Protein AF-A0A382ABW6-F1 (afdb_monomer)

Radius of gyration: 15.89 Å; Cα contacts (8 Å, |Δi|>4): 201; chains: 1; bounding box: 39×32×46 Å

Organism: NCBI:txid408172

Solvent-accessible surface area (backbone atoms only — not comparable to full-atom values): 8339 Å² total; per-residue (Å²): 139,85,62,88,80,51,19,44,63,53,53,43,53,50,49,53,52,45,68,76,74,48,82,87,59,84,60,48,77,46,77,45,51,50,35,71,23,37,67,48,83,56,98,89,52,71,48,64,39,34,93,88,67,69,48,82,92,43,76,61,25,58,48,68,73,38,66,66,55,23,44,50,53,39,33,50,42,48,54,51,48,53,63,74,38,67,93,35,51,72,45,54,31,13,59,35,54,71,36,9,62,62,54,70,38,46,56,58,44,67,81,47,66,94,54,87,42,55,32,98,79,74,76,48,71,8,74,65,32,52,49,54,49,54,51,54,52,52,72,72,41,100,120

Structure (mmCIF, N/CA/C/O backbone):
data_AF-A0A382ABW6-F1
#
_entry.id   AF-A0A382ABW6-F1
#
loop_
_atom_site.group_PDB
_atom_site.id
_atom_site.type_symbol
_atom_site.label_atom_id
_atom_site.label_alt_id
_atom_site.label_comp_id
_atom_site.label_asym_id
_atom_site.label_entity_id
_atom_site.label_seq_id
_atom_site.pdbx_PDB_ins_code
_atom_site.Cartn_x
_atom_site.Cartn_y
_atom_site.Cartn_z
_atom_site.occupancy
_atom_site.B_iso_or_equiv
_atom_site.auth_seq_id
_atom_site.auth_comp_id
_atom_site.auth_asym_id
_atom_site.auth_atom_id
_atom_site.pdbx_PDB_model_num
ATOM 1 N N . MET A 1 1 ? -2.828 -9.010 5.199 1.00 59.69 1 MET A N 1
ATOM 2 C CA . MET A 1 1 ? -2.424 -9.991 4.167 1.00 59.69 1 MET A CA 1
ATOM 3 C C . MET A 1 1 ? -1.377 -9.332 3.289 1.00 59.69 1 MET A C 1
ATOM 5 O O . MET A 1 1 ? -1.724 -8.449 2.519 1.00 59.69 1 MET A O 1
ATOM 9 N N . GLY A 1 2 ? -0.101 -9.659 3.487 1.00 61.75 2 GLY A N 1
ATOM 10 C CA . GLY A 1 2 ? 0.996 -9.069 2.720 1.00 61.75 2 GLY A CA 1
ATOM 11 C C . GLY A 1 2 ? 1.506 -10.059 1.6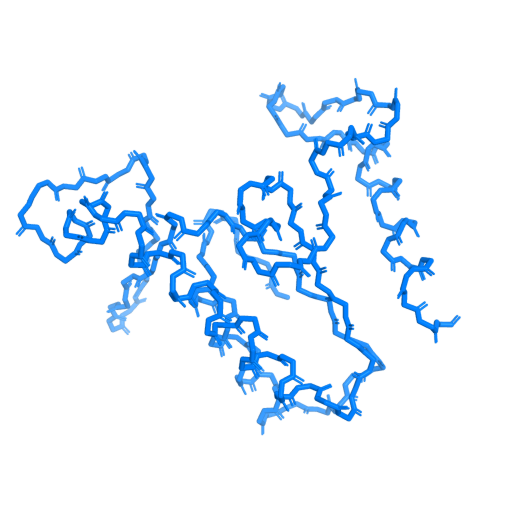83 1.00 61.75 2 GLY A C 1
ATOM 12 O O . GLY A 1 2 ? 1.729 -11.220 2.013 1.00 61.75 2 GLY A O 1
ATOM 13 N N . VAL A 1 3 ? 1.694 -9.599 0.449 1.00 78.75 3 VAL A N 1
ATOM 14 C CA . VAL A 1 3 ? 2.429 -10.340 -0.580 1.00 78.75 3 VAL A CA 1
ATOM 15 C C . VAL A 1 3 ? 3.635 -9.494 -0.971 1.00 78.75 3 VAL A C 1
ATOM 17 O O . VAL A 1 3 ? 3.486 -8.333 -1.365 1.00 78.75 3 VAL A O 1
ATOM 20 N N . GLY A 1 4 ? 4.831 -10.058 -0.796 1.00 76.50 4 GLY A N 1
ATOM 21 C CA . GLY A 1 4 ? 6.084 -9.400 -1.160 1.00 76.50 4 GLY A CA 1
ATOM 22 C C . GLY A 1 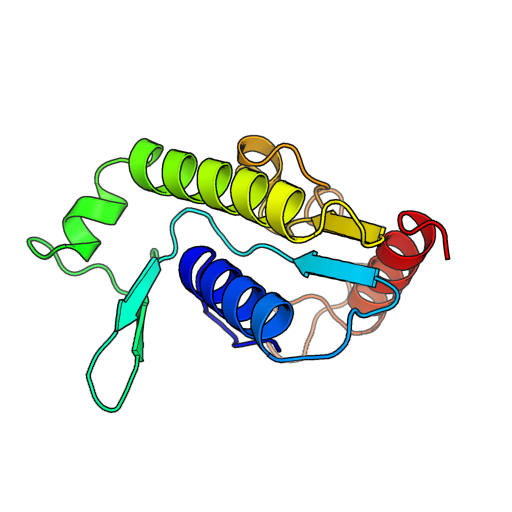4 ? 6.135 -9.117 -2.660 1.00 76.50 4 GLY A C 1
ATOM 23 O O . GLY A 1 4 ? 5.669 -9.925 -3.458 1.00 76.50 4 GLY A O 1
ATOM 24 N N . GLY A 1 5 ? 6.662 -7.952 -3.042 1.00 75.75 5 GLY A N 1
ATOM 25 C CA . GLY A 1 5 ? 6.741 -7.552 -4.452 1.00 75.75 5 GLY A CA 1
ATOM 26 C C . GLY A 1 5 ? 5.386 -7.308 -5.130 1.00 75.75 5 GLY A C 1
ATOM 27 O O . GLY A 1 5 ? 5.330 -7.320 -6.354 1.00 75.75 5 GLY A O 1
ATOM 28 N N . SER A 1 6 ? 4.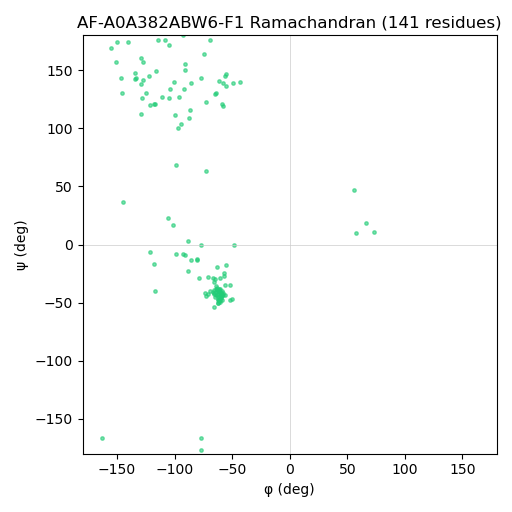310 -7.103 -4.361 1.00 89.56 6 SER A N 1
ATOM 29 C CA . SER A 1 6 ? 2.968 -6.876 -4.910 1.00 89.56 6 SER A CA 1
ATOM 30 C C . SER A 1 6 ? 2.757 -5.458 -5.463 1.00 89.56 6 SER A C 1
ATOM 32 O O . SER A 1 6 ? 3.713 -4.709 -5.670 1.00 89.56 6 SER A O 1
ATOM 34 N N . SER A 1 7 ? 1.496 -5.096 -5.725 1.00 93.12 7 SER A N 1
ATOM 35 C CA . SER A 1 7 ? 1.080 -3.810 -6.286 1.00 93.12 7 SER A CA 1
ATOM 36 C C . SER A 1 7 ? -0.028 -3.147 -5.468 1.00 93.12 7 SER A C 1
ATOM 38 O O . SER A 1 7 ? -0.768 -3.807 -4.734 1.00 93.12 7 SER A O 1
ATOM 40 N N . ILE A 1 8 ? -0.189 -1.835 -5.644 1.00 94.81 8 ILE A N 1
ATOM 41 C CA . ILE A 1 8 ? -1.280 -1.069 -5.021 1.00 94.81 8 ILE A CA 1
ATOM 42 C C . ILE A 1 8 ? -2.647 -1.607 -5.445 1.00 94.81 8 ILE A C 1
ATOM 44 O O . ILE A 1 8 ? -3.517 -1.794 -4.597 1.00 94.81 8 ILE A O 1
ATOM 48 N N . THR A 1 9 ? -2.822 -1.921 -6.731 1.00 94.00 9 THR A N 1
ATOM 49 C CA . THR A 1 9 ? -4.063 -2.502 -7.264 1.00 94.00 9 THR A CA 1
ATOM 50 C C . THR A 1 9 ? -4.410 -3.817 -6.568 1.00 94.00 9 THR A C 1
ATOM 52 O O . THR A 1 9 ? -5.552 -4.023 -6.164 1.00 94.00 9 THR A O 1
ATOM 55 N N . TYR A 1 10 ? -3.422 -4.692 -6.358 1.00 94.31 10 TYR A N 1
ATOM 56 C CA . TYR A 1 10 ? -3.634 -5.941 -5.628 1.00 94.31 10 TYR A CA 1
ATOM 57 C C . TYR A 1 10 ? -4.052 -5.689 -4.172 1.00 94.31 10 TYR A C 1
ATOM 59 O O . TYR A 1 10 ? -4.987 -6.317 -3.674 1.00 94.31 10 TYR A O 1
ATOM 67 N N . SER A 1 11 ? -3.400 -4.737 -3.498 1.00 95.00 11 SER A N 1
ATOM 68 C CA . SER A 1 11 ? -3.759 -4.336 -2.134 1.00 95.00 11 SER A CA 1
ATOM 69 C C . SER A 1 11 ? -5.175 -3.761 -2.043 1.00 95.00 11 SER A C 1
ATOM 71 O O . SER A 1 11 ? -5.902 -4.111 -1.116 1.00 95.00 11 SER A O 1
ATOM 73 N N . LEU A 1 12 ? -5.604 -2.948 -3.014 1.00 96.00 12 LEU A N 1
ATOM 74 C CA . LEU A 1 12 ? -6.978 -2.445 -3.092 1.00 96.00 12 LEU A CA 1
ATOM 75 C C . LEU A 1 12 ? -7.986 -3.592 -3.231 1.00 96.00 12 LEU A C 1
ATOM 77 O O . LEU A 1 12 ? -8.970 -3.640 -2.496 1.00 96.00 12 LEU A O 1
ATOM 81 N N . HIS A 1 13 ? -7.735 -4.536 -4.141 1.00 95.50 13 HIS A N 1
ATOM 82 C CA . HIS A 1 13 ? -8.623 -5.684 -4.339 1.00 95.50 13 HIS A CA 1
ATOM 83 C C . HIS A 1 13 ? -8.752 -6.536 -3.069 1.00 95.50 13 HIS A C 1
ATOM 85 O O . HIS A 1 13 ? -9.861 -6.932 -2.713 1.00 95.50 13 HIS A O 1
ATOM 91 N N . ASN A 1 14 ? -7.652 -6.757 -2.340 1.00 94.19 14 ASN A N 1
ATOM 92 C CA . ASN A 1 14 ? -7.707 -7.433 -1.043 1.00 94.19 14 ASN A CA 1
ATOM 93 C C . ASN A 1 14 ? -8.590 -6.683 -0.048 1.00 94.19 14 ASN A C 1
ATOM 95 O O . ASN A 1 14 ? -9.381 -7.312 0.646 1.00 94.19 14 ASN A O 1
ATOM 99 N N . SER A 1 15 ? -8.492 -5.357 0.012 1.00 95.12 15 SER A N 1
ATOM 100 C CA . SER A 1 15 ? -9.313 -4.559 0.922 1.00 95.12 15 SER A CA 1
ATOM 101 C C . SER A 1 15 ? -10.792 -4.607 0.579 1.00 95.12 15 SER A C 1
ATOM 103 O O . SER A 1 15 ? -11.603 -4.757 1.487 1.00 95.12 15 SER A O 1
ATOM 105 N N . ILE A 1 16 ? -11.147 -4.583 -0.707 1.00 96.69 16 ILE A N 1
ATOM 106 C CA . ILE A 1 16 ? -12.533 -4.778 -1.163 1.00 96.69 16 ILE A CA 1
ATOM 107 C C . ILE A 1 16 ? -13.058 -6.146 -0.706 1.00 96.69 16 ILE A C 1
ATOM 109 O O . ILE A 1 16 ? -14.138 -6.228 -0.125 1.00 96.69 16 ILE A O 1
ATOM 113 N N . ILE A 1 17 ? -12.284 -7.217 -0.914 1.00 95.12 17 ILE A N 1
ATOM 114 C CA . ILE A 1 17 ? -12.669 -8.573 -0.493 1.00 95.12 17 ILE A CA 1
ATOM 115 C C . ILE A 1 17 ? -12.819 -8.653 1.031 1.00 95.12 17 ILE A C 1
ATOM 117 O O . ILE A 1 17 ? -13.780 -9.255 1.511 1.00 95.12 17 ILE A O 1
ATOM 121 N N . LEU A 1 18 ? -11.896 -8.048 1.784 1.00 93.88 18 LEU A N 1
ATOM 122 C CA . LEU A 1 18 ? -11.945 -8.022 3.244 1.00 93.88 18 LEU A CA 1
ATOM 123 C C . LEU A 1 18 ? -13.192 -7.298 3.751 1.00 93.88 18 LEU A C 1
ATOM 125 O O . LEU A 1 18 ? -13.931 -7.859 4.552 1.00 93.88 18 LEU A O 1
ATOM 129 N N . ASN A 1 19 ? -13.447 -6.091 3.250 1.00 96.06 19 ASN A N 1
ATOM 130 C CA . ASN A 1 19 ? -14.596 -5.283 3.650 1.00 96.06 19 ASN A CA 1
ATOM 131 C C . ASN A 1 19 ? -15.930 -5.983 3.353 1.00 96.06 19 ASN A C 1
ATOM 133 O O . ASN A 1 19 ? -16.850 -5.920 4.160 1.00 96.06 19 ASN A O 1
ATOM 137 N N . ALA A 1 20 ? -16.021 -6.684 2.221 1.00 96.31 20 ALA A N 1
ATOM 138 C CA . ALA A 1 20 ? -17.259 -7.329 1.797 1.00 96.31 20 ALA A CA 1
ATOM 139 C C . ALA A 1 20 ? -17.563 -8.655 2.517 1.00 96.31 20 ALA A C 1
ATOM 141 O O . ALA A 1 20 ? -18.729 -9.029 2.617 1.00 96.31 20 ALA A O 1
ATOM 142 N N . ASN A 1 21 ? -16.543 -9.396 2.966 1.00 96.44 21 ASN A N 1
ATOM 143 C CA . ASN A 1 21 ? -16.718 -10.799 3.374 1.00 96.44 21 ASN A CA 1
ATOM 144 C C . ASN A 1 21 ? -16.321 -11.105 4.824 1.00 96.44 21 ASN A C 1
ATOM 146 O O . ASN A 1 21 ? -16.519 -12.234 5.271 1.00 96.44 21 ASN A O 1
ATOM 150 N N . TYR A 1 22 ? -15.747 -10.150 5.557 1.00 93.19 22 TYR A N 1
ATOM 151 C CA . TYR A 1 22 ? -15.227 -10.383 6.905 1.00 93.19 22 TYR A CA 1
ATOM 152 C C . TYR A 1 22 ? -15.796 -9.379 7.913 1.00 93.19 22 TYR A C 1
ATOM 154 O O . TYR A 1 22 ? -16.219 -8.291 7.521 1.00 93.19 22 TYR A O 1
ATOM 162 N N . PRO A 1 23 ? -15.811 -9.716 9.220 1.00 93.31 23 PRO A N 1
ATOM 163 C CA . PRO A 1 23 ? -16.197 -8.768 10.258 1.00 93.31 23 PRO A CA 1
ATOM 164 C C . PRO A 1 23 ? -15.347 -7.497 10.216 1.00 93.31 23 PRO A C 1
ATOM 166 O O . PRO A 1 23 ? -14.142 -7.558 9.960 1.00 93.31 23 PRO A O 1
ATOM 169 N N . THR A 1 24 ? -15.968 -6.361 10.529 1.00 94.62 24 THR A N 1
ATOM 170 C CA . THR A 1 24 ? -15.285 -5.067 10.596 1.00 94.62 24 THR A CA 1
ATOM 171 C C . THR A 1 24 ? -14.151 -5.115 11.629 1.00 94.62 24 THR A C 1
ATOM 173 O O . THR A 1 24 ? -14.410 -5.403 12.803 1.00 94.62 24 THR A O 1
ATOM 176 N N . PRO A 1 25 ? -12.890 -4.863 11.232 1.00 94.00 25 PRO A N 1
ATOM 177 C CA . PRO A 1 25 ? -11.766 -4.858 12.163 1.00 94.00 25 PRO A CA 1
ATOM 178 C C . PRO A 1 25 ? -11.775 -3.596 13.043 1.00 94.00 25 PRO A C 1
ATOM 180 O O . PRO A 1 25 ? -12.420 -2.608 12.708 1.00 94.00 25 PRO A O 1
ATOM 183 N N . LYS A 1 26 ? -11.009 -3.593 14.150 1.00 93.81 26 LYS A N 1
ATOM 184 C CA . LYS A 1 26 ? -10.806 -2.376 14.972 1.00 93.81 26 LYS A CA 1
ATOM 185 C C . LYS A 1 26 ? -10.147 -1.258 14.154 1.00 93.81 26 LYS A C 1
ATOM 187 O O . LYS A 1 26 ? -10.516 -0.100 14.301 1.00 93.81 26 LYS A O 1
ATOM 192 N N . ALA A 1 27 ? -9.165 -1.617 13.330 1.00 94.88 27 ALA A N 1
ATOM 193 C CA . ALA A 1 27 ? -8.421 -0.690 12.494 1.00 94.88 27 ALA A CA 1
ATOM 194 C C . ALA A 1 27 ? -7.917 -1.374 11.217 1.00 94.88 27 ALA A C 1
ATOM 196 O O . ALA A 1 27 ? -7.721 -2.594 11.191 1.00 94.88 27 ALA A O 1
ATOM 197 N N . VAL A 1 28 ? -7.657 -0.578 10.181 1.00 95.06 28 VAL A N 1
ATOM 198 C CA . VAL A 1 28 ? -7.041 -0.996 8.919 1.00 95.06 28 VAL A CA 1
ATOM 199 C C . VAL A 1 28 ? -5.814 -0.137 8.642 1.00 95.06 28 VAL A C 1
ATOM 201 O O . VAL A 1 28 ? -5.875 1.088 8.667 1.00 95.06 28 VAL A O 1
ATOM 204 N N . VAL A 1 29 ? -4.701 -0.802 8.330 1.00 95.19 29 VAL A N 1
ATOM 205 C CA . VAL A 1 29 ? -3.455 -0.150 7.923 1.00 95.19 29 VAL A CA 1
ATOM 206 C C . VAL A 1 29 ? -3.106 -0.549 6.499 1.00 95.19 29 VAL A C 1
ATOM 208 O O . VAL A 1 29 ? -2.886 -1.731 6.217 1.00 95.19 29 VAL A O 1
ATOM 211 N N . HIS A 1 30 ? -2.992 0.439 5.617 1.00 95.12 30 HIS A N 1
ATOM 212 C CA . HIS A 1 30 ? -2.420 0.260 4.290 1.00 95.12 30 HIS A CA 1
ATOM 213 C C . HIS A 1 30 ? -0.969 0.731 4.248 1.00 95.12 30 HIS A C 1
ATOM 215 O O . HIS A 1 30 ? -0.685 1.923 4.309 1.00 95.12 30 HIS A O 1
ATOM 221 N N . LEU A 1 31 ? -0.048 -0.219 4.085 1.00 93.12 31 LEU A N 1
ATOM 222 C CA . LEU A 1 31 ? 1.342 0.071 3.741 1.00 93.12 31 LEU A CA 1
ATOM 223 C C . LEU A 1 31 ? 1.516 -0.079 2.231 1.00 93.12 31 LEU A C 1
ATOM 225 O O . LEU A 1 31 ? 1.592 -1.193 1.705 1.00 93.12 31 LEU A O 1
ATOM 229 N N . TRP A 1 32 ? 1.518 1.049 1.530 1.00 94.25 32 TRP A N 1
ATOM 230 C CA . TRP A 1 32 ? 1.562 1.094 0.079 1.00 94.25 32 TRP A CA 1
ATOM 231 C C . TRP A 1 32 ? 2.966 0.809 -0.459 1.00 94.25 32 TRP A C 1
ATOM 233 O O . TRP A 1 32 ? 3.992 1.186 0.110 1.00 94.25 32 TRP A O 1
ATOM 243 N N . THR A 1 33 ? 2.992 0.099 -1.582 1.00 93.19 33 THR A N 1
ATOM 244 C CA . THR A 1 33 ? 4.197 -0.140 -2.378 1.00 93.19 33 THR A CA 1
ATOM 245 C C . THR A 1 33 ? 4.338 0.927 -3.469 1.00 93.19 33 THR A C 1
ATOM 247 O O . THR A 1 33 ? 3.477 1.790 -3.566 1.00 93.19 33 THR A O 1
ATOM 250 N N . GLY A 1 34 ? 5.383 0.873 -4.298 1.00 92.62 34 GLY A N 1
ATOM 251 C CA . GLY A 1 34 ? 5.590 1.840 -5.383 1.00 92.62 34 GLY A CA 1
ATOM 252 C C . GLY A 1 34 ? 4.399 1.945 -6.352 1.00 92.62 34 GLY A C 1
ATOM 253 O O . GLY A 1 34 ? 3.848 0.922 -6.764 1.00 92.62 34 GLY A O 1
ATOM 254 N N . TYR A 1 35 ? 4.013 3.172 -6.731 1.00 93.62 35 TYR A N 1
ATOM 255 C CA . TYR A 1 35 ? 2.955 3.444 -7.727 1.00 93.62 35 TYR A CA 1
ATOM 256 C C . TYR A 1 35 ? 3.261 2.921 -9.132 1.00 93.62 35 TYR A C 1
ATOM 258 O O . TYR A 1 35 ? 2.367 2.736 -9.954 1.00 93.62 35 TYR A O 1
ATOM 266 N N . ASP A 1 36 ? 4.530 2.664 -9.404 1.00 90.44 36 ASP A N 1
ATOM 267 C CA . ASP A 1 36 ? 5.050 2.089 -10.635 1.00 90.44 36 ASP A CA 1
ATOM 268 C C . ASP A 1 36 ? 4.835 0.568 -10.725 1.00 90.44 36 ASP A C 1
ATOM 270 O O . ASP A 1 36 ? 5.186 -0.051 -11.730 1.00 90.44 36 ASP A O 1
ATOM 274 N N . ARG A 1 37 ? 4.229 -0.043 -9.698 1.00 90.50 37 ARG A N 1
ATOM 275 C CA . ARG A 1 37 ? 3.932 -1.476 -9.644 1.00 90.50 37 ARG A CA 1
ATOM 276 C C . ARG A 1 37 ? 2.476 -1.763 -9.976 1.00 90.50 37 ARG A C 1
ATOM 278 O O . ARG A 1 37 ? 1.563 -1.108 -9.477 1.00 90.50 37 ARG A O 1
ATOM 285 N N . THR A 1 38 ? 2.241 -2.830 -10.730 1.00 90.31 38 THR A N 1
ATOM 286 C CA . THR A 1 38 ? 0.896 -3.303 -11.080 1.00 90.31 38 THR A CA 1
ATOM 287 C C . THR A 1 38 ? 0.808 -4.827 -11.043 1.00 90.31 38 THR A C 1
ATOM 289 O O . THR A 1 38 ? 1.782 -5.523 -10.758 1.00 90.31 38 THR A O 1
ATOM 292 N N . VAL A 1 39 ? -0.391 -5.366 -11.236 1.00 90.12 39 VAL A N 1
ATOM 293 C CA . VAL A 1 39 ? -0.652 -6.809 -11.222 1.00 90.12 39 VAL A CA 1
ATOM 294 C C . VAL A 1 39 ? -1.418 -7.203 -12.474 1.00 90.12 39 VAL A C 1
ATOM 296 O O . VAL A 1 39 ? -2.348 -6.513 -12.888 1.00 90.12 39 VAL A O 1
ATOM 299 N N . TYR A 1 40 ? -1.033 -8.330 -13.057 1.00 88.88 40 TYR A N 1
ATOM 300 C CA . TYR A 1 40 ? -1.783 -8.995 -14.108 1.00 88.88 40 TYR A CA 1
ATOM 301 C C . TYR A 1 40 ? -2.347 -10.301 -13.560 1.00 88.88 40 TYR A C 1
ATOM 303 O O . TYR A 1 40 ? -1.616 -11.120 -12.997 1.00 88.88 40 TYR A O 1
ATOM 311 N N . TYR A 1 41 ? -3.654 -10.483 -13.707 1.00 89.56 41 TYR A N 1
ATOM 312 C CA . TYR A 1 41 ? -4.350 -11.664 -13.219 1.00 89.56 41 TYR A CA 1
ATOM 313 C C . TYR A 1 41 ? -4.495 -12.685 -14.338 1.00 89.56 41 TYR A C 1
ATOM 315 O O . TYR A 1 41 ? -5.048 -12.391 -15.398 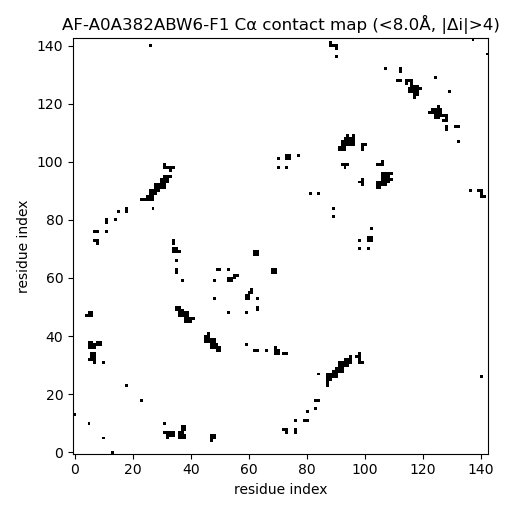1.00 89.56 41 TYR A O 1
ATOM 323 N N . HIS A 1 42 ? -4.052 -13.904 -14.073 1.00 87.50 42 HIS A N 1
ATOM 324 C CA . HIS A 1 42 ? -4.377 -15.066 -14.879 1.00 87.50 42 HIS A CA 1
ATOM 325 C C . HIS A 1 42 ? -5.407 -15.920 -14.128 1.00 87.50 42 HIS A C 1
ATOM 327 O O . HIS A 1 42 ? -5.732 -15.690 -12.965 1.00 87.50 42 HIS A O 1
ATOM 333 N N . ARG A 1 43 ? -5.949 -16.945 -14.794 1.00 87.81 43 ARG A N 1
ATOM 334 C CA . ARG A 1 43 ? -6.979 -17.805 -14.189 1.00 87.81 43 ARG A CA 1
ATOM 335 C C . ARG A 1 43 ? -6.460 -18.638 -13.007 1.00 87.81 43 ARG A C 1
ATOM 337 O O . ARG A 1 43 ? -7.259 -19.020 -12.158 1.00 87.81 43 ARG A O 1
ATOM 344 N N . LYS A 1 44 ? -5.170 -18.988 -12.994 1.00 91.81 44 LYS A N 1
ATOM 345 C CA . LYS A 1 44 ? -4.563 -19.892 -11.996 1.00 91.81 44 LYS A CA 1
ATOM 346 C C . LYS A 1 44 ? -3.478 -19.231 -11.148 1.00 91.81 44 LYS A C 1
ATOM 348 O O . LYS A 1 44 ? -3.114 -19.774 -10.112 1.00 91.81 44 LYS A O 1
ATOM 353 N N . ASP A 1 45 ? -2.968 -18.097 -11.593 1.00 89.81 45 ASP A N 1
ATOM 354 C CA . ASP A 1 45 ? -1.831 -17.404 -11.015 1.00 89.81 45 ASP A CA 1
ATOM 355 C C . ASP A 1 45 ? -1.945 -15.894 -11.243 1.00 89.81 45 ASP A C 1
ATOM 357 O O . ASP A 1 45 ? -2.867 -15.383 -11.883 1.00 89.81 45 ASP A O 1
ATOM 361 N N . LEU A 1 46 ? -1.017 -15.160 -10.650 1.00 89.50 46 LEU A N 1
ATOM 362 C CA . LEU A 1 46 ? -0.900 -13.723 -10.802 1.00 89.50 46 LEU A CA 1
ATOM 363 C C . LEU A 1 46 ? 0.559 -13.375 -11.050 1.00 89.50 46 LEU A C 1
ATOM 365 O O . LEU A 1 46 ? 1.463 -14.037 -10.541 1.00 89.50 46 LEU A O 1
ATOM 369 N N . THR A 1 47 ? 0.767 -12.322 -11.828 1.00 89.19 47 THR A N 1
ATOM 370 C CA . THR A 1 47 ? 2.097 -11.806 -12.130 1.00 89.19 47 THR A CA 1
ATOM 371 C C . THR A 1 47 ? 2.164 -10.362 -11.672 1.00 89.19 47 THR A C 1
ATOM 373 O O . THR A 1 47 ? 1.386 -9.519 -12.124 1.00 89.19 47 THR A O 1
ATOM 376 N N . PHE A 1 48 ? 3.087 -10.070 -10.759 1.00 89.31 48 PHE A N 1
ATOM 377 C CA . PHE A 1 48 ? 3.382 -8.697 -10.373 1.00 89.31 48 PHE A CA 1
ATOM 378 C C . PHE A 1 48 ? 4.398 -8.092 -11.321 1.00 89.31 48 PHE A C 1
ATOM 380 O O . PHE A 1 48 ? 5.381 -8.728 -11.708 1.00 89.31 48 PHE A O 1
ATOM 387 N N . TYR A 1 49 ? 4.157 -6.837 -11.656 1.00 87.62 49 TYR A N 1
ATOM 388 C CA . TYR A 1 49 ? 5.009 -6.064 -12.528 1.00 87.62 49 TYR A CA 1
ATOM 389 C C . TYR A 1 49 ? 5.485 -4.804 -11.832 1.00 87.62 49 TYR A C 1
ATOM 391 O O . TYR A 1 49 ? 4.745 -4.194 -11.062 1.00 87.62 49 TYR A O 1
ATOM 399 N N . GLY A 1 50 ? 6.713 -4.417 -12.138 1.00 86.06 50 GLY A N 1
ATOM 400 C CA . GLY A 1 50 ? 7.329 -3.177 -11.697 1.00 86.06 50 GLY A CA 1
ATOM 401 C C . GLY A 1 50 ? 8.552 -2.859 -12.557 1.00 86.06 50 GLY A C 1
ATOM 402 O O . GLY A 1 50 ? 8.770 -3.512 -13.583 1.00 86.06 50 GLY A O 1
ATOM 403 N N . PRO A 1 51 ? 9.398 -1.908 -12.130 1.00 80.88 51 PRO A N 1
ATOM 404 C CA . PRO A 1 51 ? 10.586 -1.495 -12.884 1.00 80.88 51 PRO A CA 1
ATOM 405 C C . PRO A 1 51 ? 11.566 -2.622 -13.247 1.00 80.88 51 PRO A C 1
ATOM 407 O O . PRO A 1 51 ? 12.412 -2.450 -14.117 1.00 80.88 51 PRO A O 1
ATOM 410 N N . TRP A 1 52 ? 11.477 -3.776 -12.583 1.00 83.50 52 TRP A N 1
ATOM 411 C CA . TRP A 1 52 ? 12.401 -4.901 -12.733 1.00 83.50 52 TRP A CA 1
ATOM 412 C C . TRP A 1 52 ? 11.997 -5.937 -13.796 1.00 83.50 52 TRP A C 1
ATOM 414 O O . TRP A 1 52 ? 12.783 -6.841 -14.066 1.00 83.50 52 TRP A O 1
ATOM 424 N N . ASN A 1 53 ? 10.795 -5.873 -14.383 1.00 78.88 53 ASN A N 1
ATOM 425 C CA . ASN A 1 53 ? 10.323 -6.883 -15.348 1.00 78.88 53 ASN A CA 1
ATOM 426 C C . ASN A 1 53 ? 9.451 -6.311 -16.481 1.00 78.88 53 ASN A C 1
ATOM 428 O O . ASN A 1 53 ? 8.504 -6.951 -16.949 1.00 78.88 53 ASN A O 1
ATOM 432 N N . VAL A 1 54 ? 9.793 -5.110 -16.948 1.00 74.25 54 VAL A N 1
ATOM 433 C CA . VAL A 1 54 ? 9.103 -4.445 -18.059 1.00 74.25 54 VAL A CA 1
ATOM 434 C C . VAL A 1 54 ? 9.455 -5.120 -19.384 1.00 74.25 54 VAL A C 1
ATOM 436 O O . VAL A 1 54 ? 10.619 -5.198 -19.768 1.00 74.25 54 VAL A O 1
ATOM 439 N N . THR A 1 55 ? 8.438 -5.589 -20.107 1.00 72.38 55 THR A N 1
ATOM 440 C CA . THR A 1 55 ? 8.589 -6.036 -21.499 1.00 72.38 55 THR A CA 1
ATOM 441 C C . THR A 1 55 ? 7.991 -4.971 -22.418 1.00 72.38 55 THR A C 1
ATOM 443 O O . THR A 1 55 ? 6.825 -4.612 -22.227 1.00 72.38 55 THR A O 1
ATOM 446 N N . PRO A 1 56 ? 8.740 -4.460 -23.410 1.00 69.75 56 PRO A N 1
ATOM 447 C CA . PRO A 1 56 ? 8.202 -3.516 -24.381 1.00 69.75 56 PRO A CA 1
ATOM 448 C C . PRO A 1 56 ? 6.952 -4.071 -25.081 1.00 69.75 56 PRO A C 1
ATOM 450 O O . PRO A 1 56 ? 6.842 -5.272 -25.322 1.00 69.75 56 PRO A O 1
ATOM 453 N N . SER A 1 57 ? 6.016 -3.183 -25.424 1.00 70.69 57 SER A N 1
ATOM 454 C CA . SER A 1 57 ? 4.854 -3.482 -26.281 1.00 70.69 57 SER A CA 1
ATOM 455 C C . SER A 1 57 ? 3.719 -4.333 -25.683 1.00 70.69 57 SER A C 1
ATOM 457 O O . SER A 1 57 ? 2.800 -4.693 -26.417 1.00 70.69 57 SER A O 1
ATOM 459 N N . ASN A 1 58 ? 3.700 -4.603 -24.373 1.00 76.25 58 ASN A N 1
ATOM 460 C CA . ASN A 1 58 ? 2.519 -5.141 -23.681 1.00 76.25 58 ASN A CA 1
ATOM 461 C C . ASN A 1 58 ? 1.865 -4.083 -22.763 1.00 76.25 58 ASN A C 1
ATOM 463 O O . ASN A 1 58 ? 2.368 -2.966 -22.633 1.00 76.25 58 ASN A O 1
ATOM 467 N N . TYR A 1 59 ? 0.733 -4.421 -22.131 1.00 77.88 59 TYR A N 1
ATOM 468 C CA . TYR A 1 59 ? 0.021 -3.520 -21.206 1.00 77.88 59 TYR A CA 1
ATOM 469 C C . TYR A 1 59 ? 0.942 -2.941 -20.121 1.00 77.88 59 TYR A C 1
ATOM 471 O O . TYR A 1 59 ? 0.814 -1.781 -19.752 1.00 77.88 59 TYR A O 1
ATOM 479 N N . ILE A 1 60 ? 1.912 -3.729 -19.656 1.00 78.75 60 ILE A N 1
ATOM 480 C CA . ILE A 1 60 ? 2.864 -3.323 -18.623 1.00 78.75 60 ILE A CA 1
ATOM 481 C C . ILE A 1 60 ? 3.899 -2.346 -19.171 1.00 78.75 60 ILE A C 1
ATOM 483 O O . ILE A 1 60 ? 4.179 -1.348 -18.519 1.00 78.75 60 ILE A O 1
ATOM 487 N N . GLY A 1 61 ? 4.415 -2.581 -20.380 1.00 75.88 61 GLY A N 1
ATOM 488 C CA . GLY A 1 61 ? 5.244 -1.600 -21.080 1.00 75.88 61 GLY A CA 1
ATOM 489 C C . GLY A 1 61 ? 4.544 -0.243 -21.144 1.00 75.88 61 GLY A C 1
ATOM 490 O O . GLY A 1 61 ? 5.108 0.758 -20.710 1.00 75.88 61 GLY A O 1
ATOM 491 N N . ARG A 1 62 ? 3.262 -0.233 -21.541 1.00 78.56 62 ARG A N 1
ATOM 492 C CA . ARG A 1 62 ? 2.430 0.983 -21.555 1.00 78.56 62 ARG A CA 1
ATOM 493 C C . ARG A 1 62 ? 2.193 1.576 -20.163 1.00 78.56 62 ARG A C 1
ATOM 495 O O . ARG A 1 62 ? 2.227 2.793 -20.027 1.00 78.56 62 ARG A O 1
ATOM 502 N N . TRP A 1 63 ? 1.998 0.745 -19.137 1.00 80.56 63 TRP A N 1
ATOM 503 C CA . TRP A 1 63 ? 1.861 1.195 -17.745 1.00 80.56 63 TRP A CA 1
ATOM 504 C C . TRP A 1 63 ? 3.083 1.995 -17.288 1.00 80.56 63 TRP A C 1
ATOM 506 O O . TRP A 1 63 ? 2.944 3.016 -16.625 1.00 80.56 63 TRP A O 1
ATOM 516 N N . THR A 1 64 ? 4.280 1.544 -17.661 1.00 74.38 64 THR A N 1
ATOM 517 C CA . THR A 1 64 ? 5.542 2.182 -17.263 1.00 74.38 64 THR A CA 1
ATOM 518 C C . THR A 1 64 ? 5.984 3.337 -18.166 1.00 74.38 64 THR A C 1
ATOM 520 O O . THR A 1 64 ? 6.876 4.085 -17.783 1.00 74.38 64 THR A O 1
ATOM 523 N N . GLU A 1 65 ? 5.378 3.507 -19.346 1.00 78.75 65 GLU A N 1
ATOM 524 C CA . GLU A 1 65 ? 5.700 4.597 -20.286 1.00 78.75 65 GLU A CA 1
ATOM 525 C C . GLU A 1 65 ? 5.234 5.976 -19.791 1.00 78.75 65 GLU A C 1
ATOM 527 O O . GLU A 1 65 ? 5.837 6.987 -20.145 1.00 78.75 65 GLU A O 1
ATOM 532 N N . SER A 1 66 ? 4.180 6.033 -18.972 1.00 83.56 66 SER A N 1
ATOM 533 C CA . SER A 1 66 ? 3.670 7.271 -18.373 1.00 83.56 66 SER A CA 1
ATOM 534 C C . SER A 1 66 ? 3.517 7.086 -16.872 1.00 83.56 66 SER A C 1
ATOM 536 O O . SER A 1 66 ? 2.654 6.342 -16.401 1.00 83.56 66 SER A O 1
ATOM 538 N N . LYS A 1 67 ? 4.347 7.803 -16.108 1.00 87.56 67 LYS A N 1
ATOM 539 C CA . LYS A 1 67 ? 4.283 7.804 -14.640 1.00 87.56 67 LYS A CA 1
ATOM 540 C C . LYS A 1 67 ? 2.899 8.217 -14.135 1.00 87.56 67 LYS A C 1
ATOM 542 O O . LYS A 1 67 ? 2.413 7.652 -13.162 1.00 87.56 67 LYS A O 1
ATOM 547 N N . GLU A 1 68 ? 2.236 9.130 -14.847 1.00 92.31 68 GLU A N 1
ATOM 548 C CA . GLU A 1 68 ? 0.931 9.686 -14.495 1.00 92.31 68 GLU A CA 1
ATOM 549 C C . GLU A 1 68 ? -0.137 8.590 -14.417 1.00 92.31 68 GLU A C 1
ATOM 551 O O . GLU A 1 68 ? -1.086 8.705 -13.640 1.00 92.31 68 GLU A O 1
ATOM 556 N N . HIS A 1 69 ? 0.022 7.503 -15.181 1.00 90.69 69 HIS A N 1
ATOM 557 C CA . HIS A 1 69 ? -0.886 6.366 -15.130 1.00 90.69 69 HIS A CA 1
ATOM 558 C C . HIS A 1 69 ? -0.806 5.657 -13.772 1.00 90.69 69 HIS A C 1
ATOM 560 O O . HIS A 1 69 ? -1.817 5.534 -13.077 1.00 90.69 69 HIS A O 1
ATOM 566 N N . GLY A 1 70 ? 0.402 5.273 -13.349 1.00 92.06 70 GLY A N 1
ATOM 567 C CA . GLY A 1 70 ? 0.635 4.677 -12.033 1.00 92.06 70 GLY A CA 1
ATOM 568 C C . GLY A 1 70 ? 0.229 5.612 -10.891 1.00 92.06 70 GLY A C 1
ATOM 569 O O . GLY A 1 70 ? -0.469 5.192 -9.968 1.00 92.06 70 GLY A O 1
ATOM 570 N N . GLU A 1 71 ? 0.581 6.898 -10.988 1.00 95.44 71 GLU A N 1
ATOM 571 C CA . GLU A 1 71 ? 0.215 7.922 -10.002 1.00 95.44 71 GLU A CA 1
ATOM 572 C C . GLU A 1 71 ? -1.310 8.074 -9.860 1.00 95.44 71 GLU A C 1
ATOM 574 O O . GLU A 1 71 ? -1.841 8.098 -8.748 1.00 95.44 71 GLU A O 1
ATOM 579 N N . THR A 1 72 ? -2.038 8.117 -10.979 1.00 95.62 72 THR A N 1
ATOM 580 C CA . THR A 1 72 ? -3.504 8.232 -10.973 1.00 95.62 72 THR A CA 1
ATOM 581 C C . THR A 1 72 ? -4.151 6.998 -10.351 1.00 95.62 72 THR A C 1
ATOM 583 O O . THR A 1 72 ? -5.035 7.125 -9.503 1.00 95.62 72 THR A O 1
ATOM 586 N N . HIS A 1 73 ? -3.697 5.798 -10.720 1.00 95.50 73 HIS A N 1
ATOM 587 C CA . HIS A 1 73 ? -4.195 4.556 -10.128 1.00 95.50 73 HIS A CA 1
ATOM 588 C C . HIS A 1 73 ? -3.908 4.479 -8.623 1.00 95.50 73 HIS A C 1
ATOM 590 O O . HIS A 1 73 ? -4.772 4.058 -7.853 1.00 95.50 73 HIS A O 1
ATOM 596 N N . ALA A 1 74 ? -2.728 4.928 -8.195 1.00 96.69 74 ALA A N 1
ATOM 597 C CA . ALA A 1 74 ? -2.362 5.024 -6.789 1.00 96.69 74 ALA A CA 1
ATOM 598 C C . ALA A 1 74 ? -3.303 5.960 -6.015 1.00 96.69 74 ALA A C 1
ATOM 600 O O . ALA A 1 74 ? -3.863 5.572 -4.987 1.00 96.69 74 ALA A O 1
ATOM 601 N N . LEU A 1 75 ? -3.540 7.166 -6.535 1.00 97.56 75 LEU A N 1
ATOM 602 C CA . LEU A 1 75 ? -4.454 8.125 -5.921 1.00 97.56 75 LEU A CA 1
ATOM 603 C C . LEU A 1 75 ? -5.882 7.567 -5.825 1.00 97.56 75 LEU A C 1
ATOM 605 O O . LEU A 1 75 ? -6.501 7.642 -4.763 1.00 97.56 75 LEU A O 1
ATOM 609 N N . LEU A 1 76 ? -6.392 6.960 -6.901 1.00 98.00 76 LEU A N 1
ATOM 610 C CA . LEU A 1 76 ? -7.717 6.336 -6.906 1.00 98.00 76 LEU A CA 1
ATOM 611 C C . LEU A 1 76 ? -7.814 5.190 -5.895 1.00 98.00 76 LEU A C 1
ATOM 613 O O . LEU A 1 76 ? -8.834 5.068 -5.218 1.00 98.00 76 LEU A O 1
ATOM 617 N N . ALA A 1 77 ? -6.767 4.378 -5.742 1.00 97.81 77 ALA A N 1
ATOM 618 C CA . ALA A 1 77 ? -6.741 3.303 -4.757 1.00 97.81 77 ALA A CA 1
ATOM 619 C C . ALA A 1 77 ? -6.769 3.824 -3.314 1.00 97.81 77 ALA A C 1
ATOM 621 O O . ALA A 1 77 ? -7.516 3.281 -2.496 1.00 97.81 77 ALA A O 1
ATOM 622 N N . SER A 1 78 ? -6.025 4.892 -3.008 1.00 97.81 78 SER A N 1
ATOM 623 C CA . SER A 1 78 ? -6.076 5.551 -1.693 1.00 97.81 78 SER A CA 1
ATOM 624 C C . SER A 1 78 ? -7.469 6.124 -1.416 1.00 97.81 78 SER A C 1
ATOM 626 O O . SER A 1 78 ? -8.070 5.812 -0.388 1.00 97.81 78 SER A O 1
ATOM 628 N N . LEU A 1 79 ? -8.036 6.891 -2.356 1.00 97.94 79 LEU A N 1
ATOM 629 C CA . LEU A 1 79 ? -9.381 7.467 -2.218 1.00 97.94 79 LEU A CA 1
ATOM 630 C C . LEU A 1 79 ? -10.451 6.385 -2.036 1.00 97.94 79 LEU A C 1
ATOM 632 O O . LEU A 1 79 ? -11.309 6.499 -1.161 1.00 97.94 79 LEU A O 1
ATOM 636 N N . THR A 1 80 ? -10.369 5.311 -2.821 1.00 98.25 80 THR A N 1
ATOM 637 C CA . THR A 1 80 ? -11.295 4.178 -2.715 1.00 98.25 80 THR A CA 1
ATOM 638 C C . THR A 1 80 ? -11.154 3.487 -1.364 1.00 98.25 80 THR A C 1
ATOM 640 O O . THR A 1 80 ? -12.163 3.197 -0.733 1.00 98.25 80 THR A O 1
ATOM 643 N N . SER A 1 81 ? -9.929 3.263 -0.883 1.00 97.56 81 SER A N 1
ATOM 644 C CA . SER A 1 81 ? -9.688 2.595 0.404 1.00 97.56 81 SER A CA 1
ATOM 645 C C . SER A 1 81 ? -10.180 3.437 1.584 1.00 97.56 81 SER A C 1
ATOM 647 O O . SER A 1 81 ? -10.837 2.901 2.472 1.00 97.56 81 SER A O 1
ATOM 649 N N . LYS A 1 82 ? -9.960 4.758 1.556 1.00 96.38 82 LYS A N 1
ATOM 650 C CA . LYS A 1 82 ? -10.515 5.700 2.545 1.00 96.38 82 LYS A CA 1
ATOM 651 C C . LYS A 1 82 ? -12.039 5.654 2.581 1.00 96.38 82 LYS A C 1
ATOM 653 O O . LYS A 1 82 ? -12.630 5.628 3.652 1.00 96.38 82 LYS A O 1
ATOM 658 N N . GLN A 1 83 ? -12.680 5.614 1.413 1.00 97.81 83 GLN A N 1
ATOM 659 C CA . GLN A 1 83 ? -14.136 5.521 1.329 1.00 97.81 83 GLN A CA 1
ATOM 660 C C . GLN A 1 83 ? -14.657 4.159 1.806 1.00 97.81 83 GLN A C 1
ATOM 662 O O . GLN A 1 83 ? -15.684 4.094 2.481 1.00 97.81 83 GLN A O 1
ATOM 667 N N . LEU A 1 84 ? -13.959 3.081 1.450 1.00 97.31 84 LEU A N 1
ATOM 668 C CA . LEU A 1 84 ? -14.303 1.709 1.814 1.00 97.31 84 LEU A CA 1
ATOM 669 C C . LEU A 1 84 ? -14.259 1.499 3.333 1.00 97.31 84 LEU A C 1
ATOM 671 O O . LEU A 1 84 ? -15.125 0.831 3.892 1.00 97.31 84 LEU A O 1
ATOM 675 N N . TRP A 1 85 ? -13.272 2.103 3.993 1.00 96.50 85 TRP A N 1
ATOM 676 C CA . TRP A 1 85 ? -13.031 1.984 5.430 1.00 96.50 85 TRP A CA 1
ATOM 677 C C . TRP A 1 85 ? -13.437 3.231 6.217 1.00 96.50 85 TRP A C 1
ATOM 679 O O . TRP A 1 85 ? -12.946 3.438 7.316 1.00 96.50 85 TRP A O 1
ATOM 689 N N . LYS A 1 86 ? -14.348 4.057 5.692 1.00 95.94 86 LYS A N 1
ATOM 690 C CA . LYS A 1 86 ? -14.755 5.325 6.328 1.00 95.94 86 LYS A CA 1
ATOM 691 C C . LYS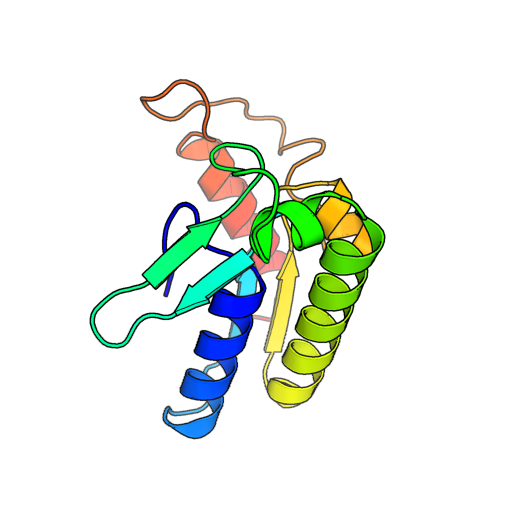 A 1 86 ? -15.303 5.173 7.758 1.00 95.94 86 LYS A C 1
ATOM 693 O O . LYS A 1 86 ? -15.233 6.115 8.536 1.00 95.94 86 LYS A O 1
ATOM 698 N N . ASP A 1 87 ? -15.863 4.003 8.074 1.00 95.06 87 ASP A N 1
ATOM 699 C CA . ASP A 1 87 ? -16.466 3.670 9.372 1.00 95.06 87 ASP A CA 1
ATOM 700 C C . ASP A 1 87 ? -15.514 2.804 10.229 1.00 95.06 87 ASP A C 1
ATOM 702 O O . ASP A 1 87 ? -15.934 2.108 11.151 1.00 95.06 87 ASP A O 1
ATOM 706 N N . THR A 1 88 ? -14.224 2.766 9.887 1.00 95.38 88 THR A N 1
ATOM 707 C CA . THR A 1 88 ? -13.178 1.988 10.561 1.00 95.38 88 THR A CA 1
ATOM 708 C C . THR A 1 88 ? -11.950 2.869 10.751 1.00 95.38 88 THR A C 1
ATOM 710 O O . THR A 1 88 ? -11.614 3.650 9.866 1.00 95.38 88 THR A O 1
ATOM 713 N N . GLU A 1 89 ? -11.253 2.744 11.884 1.00 95.00 89 GLU A N 1
ATOM 714 C CA . GLU A 1 89 ? -10.002 3.482 12.089 1.00 95.00 89 GLU A CA 1
ATOM 715 C C . GLU A 1 89 ? -9.020 3.123 10.964 1.00 95.00 89 GLU A C 1
ATOM 717 O O . GLU A 1 89 ? -8.679 1.952 10.777 1.00 95.00 89 GLU A O 1
ATOM 722 N N . TYR A 1 90 ? -8.602 4.112 10.178 1.00 94.88 90 TYR A N 1
ATOM 723 C CA . TYR A 1 90 ? -7.862 3.885 8.942 1.00 94.88 90 TYR A CA 1
ATOM 724 C C . TYR A 1 90 ? -6.585 4.714 8.919 1.00 94.88 90 TYR A C 1
ATOM 726 O O . TYR A 1 90 ? -6.623 5.938 9.029 1.00 94.88 90 TYR A O 1
ATOM 734 N N . TYR A 1 91 ? -5.461 4.040 8.698 1.00 95.56 91 TYR A N 1
ATOM 735 C CA . TYR A 1 91 ? -4.163 4.671 8.502 1.00 95.56 91 TY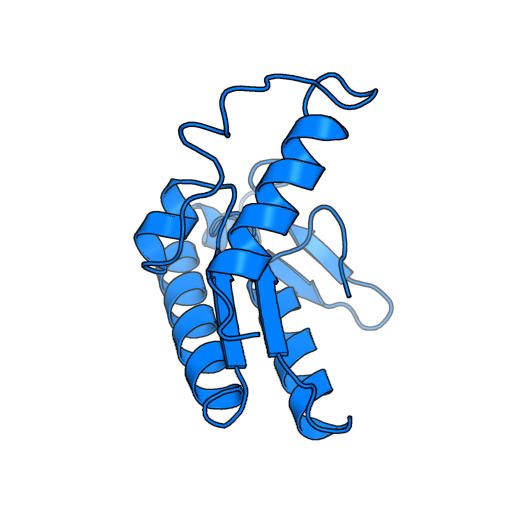R A CA 1
ATOM 736 C C . TYR A 1 91 ? -3.522 4.163 7.216 1.00 95.56 91 TYR A C 1
ATOM 738 O O . TYR A 1 91 ? -3.586 2.978 6.879 1.00 95.56 91 TYR A O 1
ATOM 746 N N . GLU A 1 92 ? -2.863 5.060 6.494 1.00 95.38 92 GLU A N 1
ATOM 747 C CA . GLU A 1 92 ? -2.088 4.704 5.317 1.00 95.38 92 GLU A CA 1
ATOM 748 C C . GLU A 1 92 ? -0.721 5.370 5.323 1.00 95.38 92 GLU A C 1
ATOM 750 O O . GLU A 1 92 ? -0.563 6.520 5.731 1.00 95.38 92 GLU A O 1
ATOM 755 N N . ALA A 1 93 ? 0.266 4.628 4.837 1.00 94.44 93 ALA A N 1
ATOM 756 C CA . ALA A 1 93 ? 1.646 5.062 4.766 1.00 94.44 93 ALA A CA 1
ATOM 757 C C . ALA A 1 93 ? 2.400 4.321 3.657 1.00 94.44 93 ALA A C 1
ATOM 759 O O . ALA A 1 93 ? 1.917 3.331 3.108 1.00 94.44 93 ALA A O 1
ATOM 760 N N . SER A 1 94 ? 3.604 4.779 3.326 1.00 93.12 94 SER A N 1
ATOM 761 C CA . SER A 1 94 ? 4.463 4.162 2.314 1.00 93.12 94 SER A CA 1
ATOM 762 C C . SER A 1 94 ? 5.937 4.317 2.680 1.00 93.12 94 SER A C 1
ATOM 764 O O . SER A 1 94 ? 6.358 5.358 3.175 1.00 93.12 94 SER A O 1
ATOM 766 N N . TYR A 1 95 ? 6.744 3.297 2.38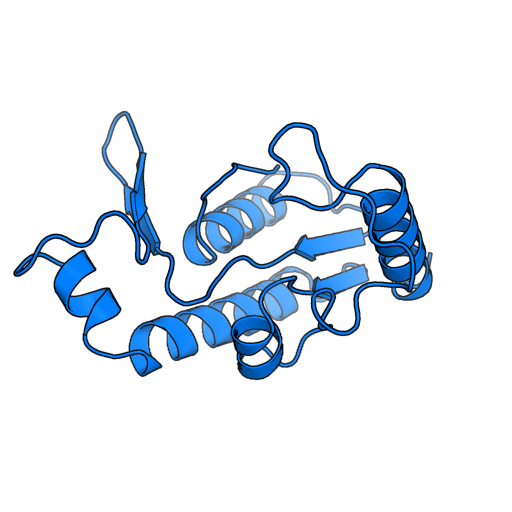1 1.00 89.50 95 TYR A N 1
ATOM 767 C CA . TYR A 1 95 ? 8.212 3.405 2.401 1.00 89.50 95 TYR A CA 1
ATOM 768 C C . TYR A 1 95 ? 8.777 4.055 1.128 1.00 89.50 95 TYR A C 1
ATOM 770 O O . TYR A 1 95 ? 9.950 4.411 1.071 1.00 89.50 95 TYR A O 1
ATOM 778 N N . PHE A 1 96 ? 7.953 4.180 0.088 1.00 90.56 96 PHE A N 1
ATOM 779 C CA . PHE A 1 96 ? 8.301 4.802 -1.182 1.00 90.56 96 PHE A CA 1
ATOM 780 C C . PHE A 1 96 ? 7.862 6.263 -1.138 1.00 90.56 96 PHE A C 1
ATOM 782 O O . PHE A 1 96 ? 6.667 6.543 -1.281 1.00 90.56 96 PHE A O 1
ATOM 789 N N . GLN A 1 97 ? 8.822 7.174 -0.962 1.00 92.12 97 GLN A N 1
ATOM 790 C CA . GLN A 1 97 ? 8.590 8.616 -0.813 1.00 92.12 97 GLN A CA 1
ATOM 791 C C . GLN A 1 97 ? 7.687 9.188 -1.915 1.00 92.12 97 GLN A C 1
ATOM 793 O O . GLN A 1 97 ? 6.711 9.880 -1.632 1.00 92.12 97 GLN A O 1
ATOM 798 N N . GLU A 1 98 ? 7.951 8.846 -3.177 1.00 93.31 98 GLU A N 1
ATOM 799 C CA . GLU A 1 98 ? 7.141 9.349 -4.290 1.00 93.31 98 GLU A CA 1
ATOM 800 C C . GLU A 1 98 ? 5.697 8.817 -4.244 1.00 93.31 98 GLU A C 1
ATOM 802 O O . GLU A 1 98 ? 4.760 9.534 -4.582 1.00 93.31 98 GLU A O 1
ATOM 807 N N . THR A 1 99 ? 5.476 7.597 -3.742 1.00 95.31 99 THR A N 1
ATOM 808 C CA . THR A 1 99 ? 4.110 7.083 -3.522 1.00 95.31 99 THR A CA 1
ATOM 809 C C . THR A 1 99 ? 3.425 7.785 -2.358 1.00 95.31 99 THR A C 1
ATOM 811 O O . THR A 1 99 ? 2.265 8.170 -2.494 1.00 95.31 99 THR A O 1
ATOM 814 N N . ALA A 1 100 ? 4.141 8.008 -1.249 1.00 95.56 100 ALA A N 1
ATOM 815 C CA . ALA A 1 100 ? 3.617 8.755 -0.106 1.00 95.56 100 ALA A CA 1
ATOM 816 C C . ALA A 1 100 ? 3.149 10.153 -0.534 1.00 95.56 100 ALA A C 1
ATOM 818 O O . ALA A 1 100 ? 2.041 10.580 -0.211 1.00 95.56 100 ALA A O 1
ATOM 819 N N . LYS A 1 101 ? 3.954 10.824 -1.363 1.00 95.69 101 LYS A N 1
ATOM 820 C CA . LYS A 1 101 ? 3.645 12.130 -1.946 1.00 95.69 101 LYS A CA 1
ATOM 821 C C . LYS A 1 101 ? 2.404 12.107 -2.842 1.00 95.69 101 LYS A C 1
ATOM 823 O O . LYS A 1 101 ? 1.541 12.969 -2.692 1.00 95.69 101 LYS A O 1
ATOM 828 N N . VAL A 1 102 ? 2.301 11.137 -3.754 1.00 96.81 102 VAL A N 1
ATOM 829 C CA . VAL A 1 102 ? 1.154 10.997 -4.674 1.00 96.81 102 VAL A CA 1
ATOM 830 C C . VAL A 1 102 ? -0.147 10.765 -3.908 1.00 96.81 102 VAL A C 1
ATOM 832 O O . VAL A 1 102 ? -1.144 11.439 -4.162 1.00 96.81 102 VAL A O 1
ATOM 835 N N . MET A 1 103 ? -0.135 9.840 -2.948 1.00 96.56 103 MET A N 1
ATOM 836 C CA . MET A 1 103 ? -1.321 9.487 -2.163 1.00 96.56 103 MET A CA 1
ATOM 837 C C . MET A 1 103 ? -1.609 10.464 -1.018 1.00 96.56 103 MET A C 1
ATOM 839 O O . MET A 1 103 ? -2.700 10.434 -0.449 1.00 96.56 103 MET A O 1
ATOM 843 N N . ARG A 1 104 ? -0.653 11.350 -0.705 1.00 95.62 104 ARG A N 1
ATOM 844 C CA . ARG A 1 104 ? -0.677 12.255 0.453 1.00 95.62 104 ARG A CA 1
ATOM 845 C C . ARG A 1 104 ? -0.860 11.482 1.761 1.00 95.62 104 ARG A C 1
ATOM 847 O O . ARG A 1 104 ? -1.707 11.832 2.580 1.00 95.62 104 ARG A O 1
ATOM 854 N N . CYS A 1 105 ? -0.084 10.415 1.908 1.00 94.31 105 CYS A N 1
ATOM 855 C CA . CYS A 1 105 ? -0.049 9.575 3.097 1.00 94.31 105 CYS A CA 1
ATOM 856 C C . CYS A 1 105 ? 1.313 9.676 3.791 1.00 94.31 105 CYS A C 1
ATOM 858 O O . CYS A 1 105 ? 2.235 10.315 3.277 1.00 94.31 105 CYS A O 1
ATOM 860 N N . ASP A 1 106 ? 1.453 9.028 4.944 1.00 93.31 106 ASP A N 1
ATOM 861 C CA . ASP A 1 106 ? 2.682 9.109 5.727 1.00 93.31 106 ASP A CA 1
ATOM 862 C C . ASP A 1 106 ? 3.886 8.509 4.987 1.00 93.31 106 ASP A C 1
ATOM 864 O O . ASP A 1 106 ? 3.841 7.384 4.481 1.00 93.31 106 ASP A O 1
ATOM 868 N N . ASP A 1 107 ? 4.985 9.265 4.948 1.00 91.69 107 ASP A N 1
ATOM 869 C CA . ASP A 1 107 ? 6.283 8.795 4.463 1.00 91.69 107 ASP A CA 1
ATOM 870 C C . ASP A 1 107 ? 7.053 8.122 5.611 1.00 91.69 107 ASP A C 1
ATOM 872 O O . ASP A 1 107 ? 7.404 8.742 6.626 1.00 91.69 107 ASP A O 1
ATOM 876 N N . LEU A 1 108 ? 7.290 6.822 5.449 1.00 87.44 108 LEU A N 1
ATOM 877 C CA . LEU A 1 108 ? 8.076 5.988 6.357 1.00 87.44 108 LEU A CA 1
ATOM 878 C C . LEU A 1 108 ? 9.512 5.789 5.859 1.00 87.44 108 LEU A C 1
ATOM 880 O O . LEU A 1 108 ? 10.319 5.214 6.583 1.00 87.44 108 LEU A O 1
ATOM 884 N N . GLY A 1 109 ? 9.832 6.225 4.638 1.00 74.00 109 GLY A N 1
ATOM 885 C CA . GLY A 1 109 ? 11.137 6.061 4.004 1.00 74.00 109 GLY A CA 1
ATOM 886 C C . GLY A 1 109 ? 12.135 7.179 4.310 1.00 74.00 109 GLY A C 1
ATOM 887 O O . GLY A 1 109 ? 13.339 6.938 4.210 1.00 74.00 109 GLY A O 1
ATOM 888 N N . SER A 1 110 ? 11.687 8.383 4.696 1.00 66.12 110 SER A N 1
ATOM 889 C CA . SER A 1 110 ? 12.598 9.521 4.892 1.00 66.12 110 SER A CA 1
ATOM 890 C C . SER A 1 110 ? 12.220 10.504 6.018 1.00 66.12 110 SER A C 1
ATOM 892 O O . SER A 1 110 ? 11.104 11.023 6.032 1.00 66.12 110 SER A O 1
ATOM 894 N N . PRO A 1 111 ? 13.173 10.839 6.914 1.00 56.91 111 PRO A N 1
ATOM 895 C CA . PRO A 1 111 ? 14.268 9.963 7.313 1.00 56.91 111 PRO A CA 1
ATOM 896 C C . PRO A 1 111 ? 13.658 8.759 8.038 1.00 56.91 111 PRO A C 1
ATOM 898 O O . PRO A 1 111 ? 12.866 8.937 8.968 1.00 56.91 111 PRO A O 1
ATOM 901 N N . LEU A 1 112 ? 14.032 7.535 7.639 1.00 59.69 112 LEU A N 1
ATOM 902 C CA . LEU A 1 112 ? 13.819 6.361 8.490 1.00 59.69 112 LEU A CA 1
ATOM 903 C C . LEU A 1 112 ? 14.220 6.739 9.930 1.00 59.69 112 LEU A C 1
ATOM 905 O O . LEU A 1 112 ? 15.209 7.467 10.105 1.00 59.69 112 LEU A O 1
ATOM 909 N N . PRO A 1 113 ? 13.471 6.308 10.961 1.00 57.34 113 PRO A N 1
ATOM 910 C CA . PRO A 1 113 ? 13.863 6.579 12.340 1.00 57.34 113 PRO A CA 1
ATOM 911 C C . PRO A 1 113 ? 15.338 6.192 12.509 1.00 57.34 113 PRO A C 1
ATOM 913 O O . PRO A 1 113 ? 15.749 5.193 11.932 1.00 57.34 113 PRO A O 1
ATOM 916 N N . LYS A 1 114 ? 16.125 7.009 13.234 1.00 57.59 114 LYS A N 1
ATOM 917 C CA . LYS A 1 114 ? 17.616 7.083 13.268 1.00 57.59 114 LYS A CA 1
ATOM 918 C C . LYS A 1 114 ? 18.399 5.762 13.431 1.00 57.59 114 LYS A C 1
ATOM 920 O O . LYS A 1 114 ? 19.626 5.772 13.481 1.00 57.59 114 LYS A O 1
ATOM 925 N N . VAL A 1 115 ? 17.712 4.638 13.545 1.00 63.12 115 VAL A N 1
ATOM 926 C CA . VAL A 1 115 ? 18.241 3.288 13.520 1.00 63.12 115 VAL A CA 1
ATOM 927 C C . VAL A 1 115 ? 18.312 2.791 12.077 1.00 63.12 115 VAL A C 1
ATOM 929 O O . VAL A 1 115 ? 17.298 2.499 11.449 1.00 63.12 115 VAL A O 1
ATOM 932 N N . SER A 1 116 ? 19.535 2.684 11.564 1.00 68.50 116 SER A N 1
ATOM 933 C CA . SER A 1 116 ? 19.840 2.031 10.290 1.00 68.50 116 SER A CA 1
ATOM 934 C C . SER A 1 116 ? 20.345 0.611 10.561 1.00 68.50 116 SER A C 1
ATOM 936 O O . SER A 1 116 ? 21.529 0.333 10.361 1.00 68.50 116 SER A O 1
ATOM 938 N N . ASP A 1 117 ? 19.476 -0.283 11.045 1.00 86.75 117 ASP A N 1
ATOM 939 C CA . ASP A 1 117 ? 19.756 -1.719 10.992 1.00 86.75 117 ASP A CA 1
ATOM 940 C C . ASP A 1 117 ? 19.200 -2.314 9.694 1.00 86.75 117 ASP A C 1
ATOM 942 O O . ASP A 1 117 ? 18.244 -1.808 9.104 1.00 86.75 117 ASP A O 1
ATOM 946 N N . LYS A 1 118 ? 19.847 -3.370 9.205 1.00 85.19 118 LYS A N 1
ATOM 947 C CA . LYS A 1 118 ? 19.496 -4.026 7.944 1.00 85.19 118 LYS A CA 1
ATOM 948 C C . LYS A 1 118 ? 19.038 -5.453 8.198 1.00 85.19 118 LYS A C 1
ATOM 950 O O . LYS A 1 118 ? 19.472 -6.103 9.151 1.00 85.19 118 LYS A O 1
ATOM 955 N N . ALA A 1 119 ? 18.141 -5.932 7.347 1.00 87.75 119 ALA A N 1
ATOM 956 C CA . ALA A 1 119 ? 17.803 -7.341 7.267 1.00 87.75 119 ALA A CA 1
ATOM 957 C C . ALA A 1 119 ? 18.978 -8.144 6.681 1.00 87.75 119 ALA A C 1
ATOM 959 O O . ALA A 1 119 ? 19.985 -7.592 6.246 1.00 87.75 119 ALA A O 1
ATOM 960 N N . ARG A 1 120 ? 18.835 -9.474 6.635 1.00 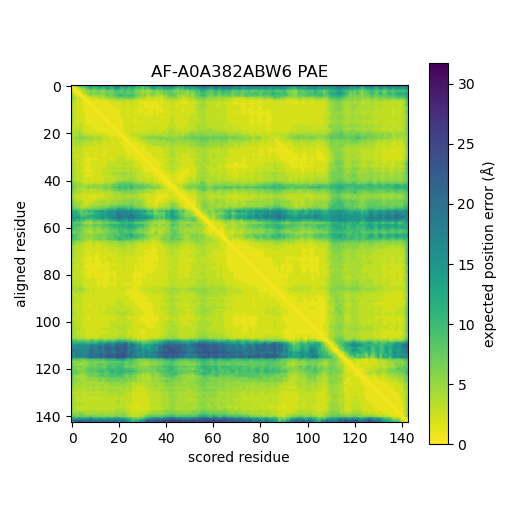89.00 120 ARG A N 1
ATOM 961 C CA . ARG A 1 120 ? 19.869 -10.397 6.129 1.00 89.00 120 ARG A CA 1
ATOM 962 C C . ARG A 1 120 ? 20.311 -10.114 4.685 1.00 89.00 120 ARG A C 1
ATOM 964 O O . ARG A 1 120 ? 21.392 -10.538 4.298 1.00 89.00 120 ARG A O 1
ATOM 971 N N . ASP A 1 121 ? 19.462 -9.477 3.888 1.00 85.50 121 ASP A N 1
ATOM 972 C CA . ASP A 1 121 ? 19.743 -9.154 2.488 1.00 85.50 121 ASP A CA 1
ATOM 973 C C . ASP A 1 121 ? 20.447 -7.806 2.287 1.00 85.50 121 ASP A C 1
ATOM 975 O O . ASP A 1 121 ? 20.666 -7.409 1.147 1.00 85.50 121 ASP A O 1
ATOM 979 N N . ASP A 1 122 ? 20.781 -7.100 3.372 1.00 84.19 122 ASP A N 1
ATOM 980 C CA . ASP A 1 122 ? 21.440 -5.792 3.377 1.00 84.19 122 ASP A CA 1
ATOM 981 C C . ASP A 1 122 ? 20.710 -4.670 2.610 1.00 84.19 122 ASP A C 1
ATOM 983 O O . ASP A 1 122 ? 21.258 -3.571 2.437 1.00 84.19 122 ASP A O 1
ATOM 987 N N . ILE A 1 123 ? 19.468 -4.909 2.184 1.00 80.12 123 ILE A N 1
ATOM 988 C CA . ILE A 1 123 ? 18.668 -3.985 1.373 1.00 80.12 123 ILE A CA 1
ATOM 989 C C . ILE A 1 123 ? 17.419 -3.547 2.138 1.00 80.12 123 ILE A C 1
ATOM 991 O O . ILE A 1 123 ? 17.059 -2.371 2.088 1.00 80.12 123 ILE A O 1
ATOM 995 N N . HIS A 1 124 ? 16.770 -4.456 2.867 1.00 83.62 124 HIS A N 1
ATOM 996 C CA . HIS A 1 124 ? 15.551 -4.139 3.608 1.00 83.62 124 HIS A CA 1
ATOM 997 C C . HIS A 1 124 ? 15.838 -3.691 5.051 1.00 83.62 124 HIS A C 1
ATOM 999 O O . HIS A 1 124 ? 16.865 -4.070 5.625 1.00 83.62 124 HIS A O 1
ATOM 1005 N N . PRO A 1 125 ? 14.928 -2.907 5.668 1.00 85.25 125 PRO A N 1
ATOM 1006 C CA . PRO A 1 125 ? 15.061 -2.499 7.060 1.00 85.25 125 PRO A CA 1
ATOM 1007 C C . PRO A 1 125 ? 15.156 -3.694 8.013 1.00 85.25 125 PRO A C 1
ATOM 1009 O O . PRO A 1 125 ? 14.440 -4.688 7.866 1.00 85.25 125 PRO A O 1
ATOM 1012 N N . GLY A 1 126 ? 16.042 -3.584 8.999 1.00 88.88 126 GLY A N 1
ATOM 1013 C CA . GLY A 1 126 ? 16.231 -4.592 10.030 1.00 88.88 126 GLY A CA 1
ATOM 1014 C C . GLY A 1 126 ? 15.143 -4.567 11.103 1.00 88.88 126 GLY A C 1
ATOM 1015 O O . GLY A 1 126 ? 14.160 -3.824 11.054 1.00 88.88 126 GLY A O 1
ATOM 1016 N N . ARG A 1 127 ? 15.306 -5.436 12.101 1.00 90.88 127 ARG A N 1
ATOM 1017 C CA . ARG A 1 127 ? 14.321 -5.647 13.169 1.00 90.88 127 ARG A CA 1
ATOM 1018 C C . ARG A 1 127 ? 14.029 -4.366 13.950 1.00 90.88 127 ARG A C 1
ATOM 1020 O O . ARG A 1 127 ? 12.881 -4.154 14.340 1.00 90.88 127 ARG A O 1
ATOM 1027 N N . GLN A 1 128 ? 15.046 -3.561 14.241 1.00 89.31 128 GLN A N 1
ATOM 1028 C CA . GLN A 1 128 ? 14.882 -2.361 15.056 1.00 89.31 128 GLN A CA 1
ATOM 1029 C C . GLN A 1 128 ? 14.145 -1.270 14.273 1.00 89.31 128 GLN A C 1
ATOM 1031 O O . GLN A 1 128 ? 13.189 -0.702 14.798 1.00 89.31 128 GLN A O 1
ATOM 1036 N N . THR A 1 129 ? 14.497 -1.043 13.004 1.00 87.31 129 THR A N 1
ATOM 1037 C CA . THR A 1 129 ? 13.772 -0.117 12.129 1.00 87.31 129 THR A CA 1
ATOM 1038 C C . THR A 1 129 ? 12.309 -0.535 11.966 1.00 87.31 129 THR A C 1
ATOM 1040 O O . THR A 1 129 ? 11.418 0.299 12.122 1.00 87.31 129 THR A O 1
ATOM 1043 N N . ILE A 1 130 ? 12.026 -1.821 11.717 1.00 88.62 130 ILE A N 1
ATOM 1044 C CA . ILE A 1 130 ? 10.643 -2.315 11.586 1.00 88.62 130 ILE A CA 1
ATOM 1045 C C . ILE A 1 130 ? 9.843 -2.115 12.879 1.00 88.62 130 ILE A C 1
ATOM 1047 O O . ILE A 1 130 ? 8.673 -1.737 12.819 1.00 88.62 130 ILE A O 1
ATOM 1051 N N . ARG A 1 131 ? 10.464 -2.312 14.049 1.00 90.50 131 ARG A N 1
ATOM 1052 C CA . ARG A 1 131 ? 9.819 -2.048 15.341 1.00 90.50 131 ARG A CA 1
ATOM 1053 C C . ARG A 1 131 ? 9.422 -0.579 15.491 1.00 90.50 131 ARG A C 1
ATOM 1055 O O . ARG A 1 131 ? 8.280 -0.311 15.842 1.00 90.50 131 ARG A O 1
ATOM 1062 N N . LEU A 1 132 ? 10.330 0.349 15.195 1.00 88.56 132 LEU A N 1
ATOM 1063 C CA . LEU A 1 132 ? 10.059 1.788 15.308 1.00 88.56 132 LEU A CA 1
ATOM 1064 C C . LEU A 1 132 ? 8.963 2.243 14.343 1.00 88.56 132 LEU A C 1
ATOM 1066 O O . LEU A 1 132 ? 8.146 3.092 14.684 1.00 88.56 132 LEU A O 1
ATOM 1070 N N . VAL A 1 133 ? 8.908 1.657 13.145 1.00 89.50 133 VAL A N 1
ATOM 1071 C CA . VAL A 1 133 ? 7.807 1.921 12.214 1.00 89.50 133 VAL A CA 1
ATOM 1072 C C . VAL A 1 133 ? 6.480 1.405 12.767 1.00 89.50 133 VAL A C 1
ATOM 1074 O O . VAL A 1 133 ? 5.482 2.112 12.681 1.00 89.50 133 VAL A O 1
ATOM 1077 N N . ALA A 1 134 ? 6.453 0.210 13.361 1.00 90.00 134 ALA A N 1
ATOM 1078 C CA . ALA A 1 134 ? 5.240 -0.314 13.985 1.00 90.00 134 ALA A CA 1
ATOM 1079 C C . ALA A 1 134 ? 4.764 0.562 15.158 1.00 90.00 134 ALA A C 1
ATOM 1081 O O . ALA A 1 134 ? 3.567 0.808 15.277 1.00 90.00 134 ALA A O 1
ATOM 1082 N N . GLU A 1 135 ? 5.690 1.066 15.980 1.00 90.38 135 GLU A N 1
ATOM 1083 C CA . GLU A 1 135 ? 5.399 2.016 17.063 1.00 90.38 135 GLU A CA 1
ATOM 1084 C C . GLU A 1 135 ? 4.820 3.328 16.499 1.00 90.38 135 GLU A C 1
ATOM 1086 O O . GLU A 1 135 ? 3.742 3.738 16.919 1.00 90.38 135 GLU A O 1
ATOM 1091 N N . ARG A 1 136 ? 5.426 3.904 15.451 1.00 88.12 136 ARG A N 1
ATOM 1092 C CA . ARG A 1 136 ? 4.892 5.092 14.759 1.00 88.12 136 ARG A CA 1
ATOM 1093 C C . ARG A 1 136 ? 3.496 4.861 14.171 1.00 88.12 136 ARG A C 1
ATOM 1095 O O . ARG A 1 136 ? 2.645 5.738 14.262 1.00 88.12 136 ARG A O 1
ATOM 1102 N N . ILE A 1 137 ? 3.240 3.706 13.555 1.00 91.25 137 ILE A N 1
ATOM 1103 C CA . ILE A 1 137 ? 1.905 3.365 13.036 1.00 91.25 137 ILE A CA 1
ATOM 1104 C C . ILE A 1 137 ? 0.896 3.315 14.186 1.00 91.25 137 ILE A C 1
ATOM 1106 O O . ILE A 1 137 ? -0.195 3.861 14.062 1.00 91.25 137 ILE A O 1
ATOM 1110 N N . ALA A 1 138 ? 1.259 2.680 15.303 1.00 90.75 138 ALA A N 1
ATOM 1111 C CA . ALA A 1 138 ? 0.391 2.579 16.469 1.00 90.75 138 ALA A CA 1
ATOM 1112 C C . ALA A 1 138 ? 0.078 3.951 17.087 1.00 90.75 138 ALA A C 1
ATOM 1114 O O . ALA A 1 138 ? -1.059 4.167 17.478 1.00 90.75 138 ALA A O 1
ATOM 1115 N N . GLU A 1 139 ? 1.040 4.878 17.122 1.00 89.44 139 GLU A N 1
ATOM 1116 C CA . GLU A 1 139 ? 0.837 6.259 17.593 1.00 89.44 139 GLU A CA 1
ATOM 1117 C C . GLU A 1 139 ? -0.119 7.073 16.707 1.00 89.44 139 GLU A C 1
ATOM 1119 O O . GLU A 1 139 ? -0.778 7.987 17.197 1.00 89.44 139 GLU A O 1
ATOM 1124 N N . ASN A 1 140 ? -0.186 6.764 15.407 1.00 87.75 140 ASN A N 1
ATOM 1125 C CA . ASN A 1 140 ? -1.038 7.475 14.446 1.00 87.75 140 ASN A CA 1
ATOM 1126 C C . ASN A 1 140 ? -2.423 6.844 14.258 1.00 87.75 140 ASN A C 1
ATOM 1128 O O . ASN A 1 140 ? -3.276 7.424 13.590 1.00 87.75 140 ASN A O 1
ATOM 1132 N N . LEU A 1 141 ? -2.651 5.666 14.831 1.00 86.81 141 LEU A N 1
ATOM 1133 C CA . LEU A 1 141 ? -3.982 5.098 14.986 1.00 86.81 141 LEU A CA 1
ATOM 1134 C C . LEU A 1 141 ? -4.509 5.538 16.360 1.00 86.81 141 LEU A C 1
ATOM 1136 O O . LEU A 1 141 ? -3.798 5.410 17.352 1.00 86.81 141 LEU A O 1
ATOM 1140 N N . ASN A 1 142 ? -5.751 6.016 16.458 1.00 65.31 142 ASN A N 1
ATOM 1141 C CA . ASN A 1 142 ? -6.374 6.384 17.739 1.00 65.31 142 ASN A CA 1
ATOM 1142 C C . ASN A 1 142 ? -6.735 5.133 18.579 1.00 65.31 142 ASN A C 1
ATOM 1144 O O . ASN A 1 142 ? -7.913 4.833 18.790 1.00 65.31 142 ASN A O 1
ATOM 1148 N N . VAL A 1 143 ? -5.740 4.342 18.997 1.00 50.72 143 VAL A N 1
ATOM 1149 C CA . VAL A 1 143 ? -5.916 3.014 19.628 1.00 50.72 143 VAL A CA 1
ATOM 1150 C C . VAL A 1 143 ? -5.901 3.068 21.139 1.00 50.72 143 VAL A C 1
ATOM 1152 O O . VAL A 1 143 ? -5.023 3.742 21.714 1.00 50.72 143 VAL A O 1
#

Foldseek 3Di:
DDDPLAALVVVLVVLVCCLVPHPADQEDEAAHDDL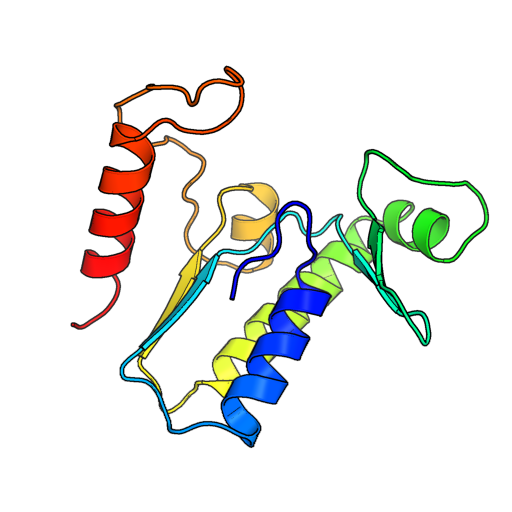QKDWDDDPVDIDIDHPPDDDDPDPSNVSNVDSVNSLVVLLVSLVSSCVSQVVHQYAYEYLDPVSCVSNVHHHCVPPQPPDQDDDPVRPHGDPVSVVVVVVVRVVSGPD

pLDDT: mean 87.79, std 10.23, range [50.72, 98.25]

Mean predicted aligned error: 5.12 Å

Secondary structure (DSSP, 8-state):
---TT--HHHHHHHHHHHHHHSPPPSEEEEEE--TT-EEEE-SS-EEEESTTS--TTSHHHHHHH-HHHHHHHHHHHHHHHHHHTTTSEEEEEESSHHHHHHHT-EESSTT--S---B-TTSSSB-HHHHHHHHHHHHHHTT-

Sequence (143 aa):
MGVGGSSITYSLHNSIILNANYPTPKAVVHLWTGYDRTVYYHRKDLTFYGPWNVTPSNYIGRWTESKEHGETHALLASLTSKQLWKDTEYYEASYFQETAKVMRCDDLGSPLPKVSDKARDDIHPGRQTIRLVAERIAENLNV

Nearest PDB structures (foldseek):
  8v9j-assembly1_z  TM=3.373E-01  e=1.548E+00  Mycolicibacterium smegmatis MC2 155
  6wgd-assembly3_C  TM=5.016E-01  e=5.972E+00  Bacillus licheniformis
  4f79-assembly1_A  TM=4.997E-01  e=8.631E+00  Streptococcus mutans